Protein AF-A0A9D2CL54-F1 (afdb_monomer_lite)

Sequence (92 aa):
MIMRYVVVPIDDVRGLFTADELEHARKDNAGTRMIVHEGTLLSKRERLGLTTLPMDAATGLTEWTYPVYEHGSAELDALLQSDEWASMEERM

pLDDT: mean 82.39, std 10.13, range [40.53, 92.25]

Secondary structure (DSSP, 8-state):
---EEEEEEHHHHTTTS-HHHHHHSEE-TTSSEEEEEHHHHHHHHHHTTPPPPPB-TTT--B--SS-EEETT-HHHHHHHHSTTTS-GGGG-

Radius of gyration: 13.96 Å; chains: 1; bounding box: 31×26×44 Å

Structure (mmCIF, N/CA/C/O backbone):
data_AF-A0A9D2CL54-F1
#
_entry.id   AF-A0A9D2CL54-F1
#
loop_
_atom_site.group_PDB
_atom_site.id
_atom_site.type_symbol
_atom_site.label_atom_id
_atom_site.label_alt_id
_atom_site.label_comp_id
_atom_site.label_asym_id
_atom_site.label_entity_id
_atom_site.label_seq_id
_atom_site.pdbx_PDB_ins_code
_atom_site.Cartn_x
_atom_site.Cartn_y
_atom_site.Cartn_z
_atom_site.occupancy
_atom_site.B_iso_or_equiv
_atom_site.auth_seq_id
_atom_site.auth_comp_id
_atom_site.auth_asym_id
_atom_site.auth_atom_id
_atom_site.pdbx_PDB_model_num
ATOM 1 N N . MET A 1 1 ? 1.968 16.604 6.583 1.00 58.22 1 MET A N 1
ATOM 2 C CA . MET A 1 1 ? 1.462 15.217 6.517 1.00 58.22 1 MET A CA 1
ATOM 3 C C . MET A 1 1 ? 2.554 14.385 5.888 1.00 58.22 1 MET A C 1
ATOM 5 O O . MET A 1 1 ? 3.036 14.780 4.835 1.00 58.22 1 MET A O 1
ATOM 9 N N . ILE A 1 2 ? 2.986 13.315 6.549 1.00 69.94 2 ILE A N 1
ATOM 10 C CA . ILE A 1 2 ? 3.953 12.375 5.978 1.00 69.94 2 ILE A CA 1
ATOM 11 C C . ILE A 1 2 ? 3.168 11.513 4.985 1.00 69.94 2 ILE A C 1
ATOM 13 O O . ILE A 1 2 ? 2.189 10.876 5.367 1.00 69.94 2 ILE A O 1
ATOM 17 N N . MET A 1 3 ? 3.525 11.578 3.704 1.00 85.12 3 MET A N 1
ATOM 18 C CA . MET A 1 3 ? 2.896 10.768 2.660 1.00 85.12 3 MET A CA 1
ATOM 19 C C . MET A 1 3 ? 3.637 9.438 2.588 1.00 85.12 3 MET A C 1
ATOM 21 O O . MET A 1 3 ? 4.845 9.428 2.359 1.00 85.12 3 MET A O 1
ATOM 25 N N . ARG A 1 4 ? 2.928 8.331 2.817 1.00 89.19 4 ARG A N 1
ATOM 26 C CA . ARG A 1 4 ? 3.506 6.984 2.850 1.00 89.19 4 ARG A CA 1
ATOM 27 C C . ARG A 1 4 ? 2.809 6.073 1.860 1.00 89.19 4 ARG A C 1
ATOM 29 O O . ARG A 1 4 ? 1.604 6.182 1.630 1.00 89.19 4 ARG A O 1
ATOM 36 N N . TYR A 1 5 ? 3.580 5.161 1.303 1.00 90.69 5 TYR A N 1
ATOM 37 C CA . TYR A 1 5 ? 3.153 4.156 0.354 1.00 90.69 5 TYR A CA 1
ATOM 38 C C . TYR A 1 5 ? 3.365 2.783 0.959 1.00 90.69 5 TYR A C 1
ATOM 40 O O . TYR A 1 5 ? 4.406 2.517 1.548 1.00 90.69 5 TYR A O 1
ATOM 48 N N . VAL A 1 6 ? 2.381 1.910 0.813 1.00 91.12 6 VAL A N 1
ATOM 49 C CA . VAL A 1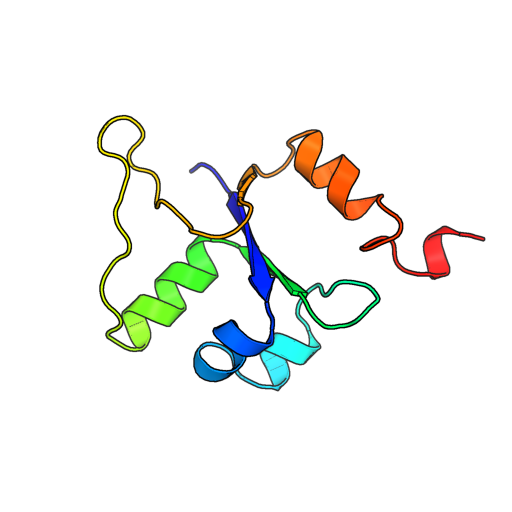 6 ? 2.429 0.547 1.332 1.00 91.12 6 VAL A CA 1
ATOM 50 C C . VAL A 1 6 ? 2.405 -0.401 0.143 1.00 91.12 6 VAL A C 1
ATOM 52 O O . VAL A 1 6 ? 1.555 -0.265 -0.741 1.00 91.12 6 VAL A O 1
ATOM 55 N N . VAL A 1 7 ? 3.343 -1.346 0.115 1.00 92.25 7 VAL A N 1
ATOM 56 C CA . VAL A 1 7 ? 3.374 -2.414 -0.888 1.00 92.25 7 VAL A CA 1
ATOM 57 C C . VAL A 1 7 ? 2.551 -3.579 -0.377 1.00 92.25 7 VAL A C 1
ATOM 59 O O . VAL A 1 7 ? 2.991 -4.333 0.485 1.00 92.25 7 VAL A O 1
ATOM 62 N N . VAL A 1 8 ? 1.357 -3.739 -0.924 1.00 90.94 8 VAL A N 1
ATOM 63 C CA . VAL A 1 8 ? 0.405 -4.761 -0.489 1.00 90.94 8 VAL A CA 1
ATOM 64 C C . VAL A 1 8 ? 0.203 -5.813 -1.577 1.00 90.94 8 VAL A C 1
ATOM 66 O O . VAL A 1 8 ? 0.177 -5.466 -2.761 1.00 90.94 8 VAL A O 1
ATOM 69 N N . PRO A 1 9 ? 0.044 -7.096 -1.220 1.00 90.88 9 PRO A N 1
ATOM 70 C CA . PRO A 1 9 ? -0.393 -8.115 -2.164 1.00 90.88 9 PRO A CA 1
ATOM 71 C C . PRO A 1 9 ? -1.772 -7.754 -2.714 1.00 90.88 9 PRO A C 1
ATOM 73 O O . PRO A 1 9 ? -2.661 -7.366 -1.955 1.00 90.88 9 PRO A O 1
ATOM 76 N N . ILE A 1 10 ? -1.970 -7.908 -4.025 1.00 88.62 10 ILE A N 1
ATOM 77 C CA . ILE A 1 10 ? -3.272 -7.650 -4.656 1.00 88.62 10 ILE A CA 1
ATOM 78 C C . ILE A 1 10 ? -4.341 -8.574 -4.066 1.00 88.62 10 ILE A C 1
ATOM 80 O O . ILE A 1 10 ? -5.479 -8.148 -3.897 1.00 88.62 10 ILE A O 1
ATOM 84 N N . ASP A 1 11 ? -3.974 -9.809 -3.714 1.00 87.62 11 ASP A N 1
ATOM 85 C CA . ASP A 1 11 ? -4.888 -10.802 -3.142 1.00 87.62 11 ASP A CA 1
ATOM 86 C C . ASP A 1 11 ? -5.534 -10.312 -1.832 1.00 87.62 11 ASP A C 1
ATOM 88 O O . ASP A 1 11 ? -6.759 -10.314 -1.707 1.00 87.62 11 ASP A O 1
ATOM 92 N N . ASP A 1 12 ? -4.730 -9.751 -0.923 1.00 84.56 12 ASP A N 1
ATOM 93 C CA . ASP A 1 12 ? -5.183 -9.157 0.341 1.00 84.56 12 ASP A CA 1
ATOM 94 C C . ASP A 1 12 ? -6.115 -7.960 0.147 1.00 84.56 12 ASP A C 1
ATOM 96 O O . ASP A 1 12 ? -7.061 -7.745 0.910 1.00 84.56 12 ASP A O 1
ATOM 100 N N . VAL A 1 13 ? -5.848 -7.146 -0.873 1.00 84.50 13 VAL A N 1
ATOM 101 C CA . VAL A 1 13 ? -6.593 -5.905 -1.102 1.00 84.50 13 VAL A CA 1
ATOM 102 C C . VAL A 1 13 ? -7.727 -6.058 -2.107 1.00 84.50 13 VAL A C 1
ATOM 104 O O . VAL A 1 13 ? -8.518 -5.133 -2.284 1.00 84.50 13 VAL A O 1
ATOM 107 N N . ARG A 1 14 ? -7.899 -7.248 -2.686 1.00 83.56 14 ARG A N 1
ATOM 108 C CA . ARG A 1 14 ? -8.996 -7.582 -3.600 1.00 83.56 14 ARG A CA 1
ATOM 109 C C . ARG A 1 14 ? -10.377 -7.445 -2.960 1.00 83.56 14 ARG A C 1
ATOM 111 O O . ARG A 1 14 ? -11.351 -7.195 -3.661 1.00 83.56 14 ARG A O 1
ATOM 118 N N . GLY A 1 15 ? -10.463 -7.586 -1.634 1.00 81.56 15 GLY A N 1
ATOM 119 C CA . GLY A 1 15 ? -11.680 -7.314 -0.859 1.00 81.56 15 GLY A CA 1
ATOM 120 C C . GLY A 1 15 ? -11.859 -5.846 -0.446 1.00 81.56 15 GLY A C 1
ATOM 121 O O . GLY A 1 15 ? -12.947 -5.463 -0.021 1.00 81.56 15 GLY A O 1
ATOM 122 N N . LEU A 1 16 ? -10.809 -5.023 -0.556 1.00 84.81 16 LEU A N 1
ATOM 123 C CA . LEU A 1 16 ? -10.806 -3.608 -0.163 1.00 84.81 16 LEU A CA 1
ATOM 124 C C . LEU A 1 16 ? -11.036 -2.669 -1.357 1.00 84.81 16 LEU A C 1
ATOM 126 O O . LEU A 1 16 ? -11.695 -1.635 -1.214 1.00 84.81 16 LEU A O 1
ATOM 130 N N . PHE A 1 17 ? -10.481 -3.017 -2.519 1.00 85.31 17 PHE A N 1
ATOM 131 C CA . PHE A 1 17 ? -10.522 -2.224 -3.746 1.00 85.31 17 PHE A CA 1
ATOM 132 C C . PHE A 1 17 ? -11.431 -2.864 -4.789 1.00 85.31 17 PHE A C 1
ATOM 134 O O . PHE A 1 17 ? -11.622 -4.077 -4.834 1.00 85.31 17 PHE A O 1
ATOM 141 N N . THR A 1 18 ? -11.999 -2.021 -5.645 1.00 85.06 18 THR A N 1
ATOM 142 C CA . THR A 1 18 ? -12.772 -2.486 -6.800 1.00 85.06 18 THR A CA 1
ATOM 143 C C . THR A 1 18 ? -11.848 -2.944 -7.930 1.00 85.06 18 THR A C 1
ATOM 145 O O . THR A 1 18 ? -10.687 -2.544 -7.987 1.00 85.06 18 THR A O 1
ATOM 148 N N . ALA A 1 19 ? -12.359 -3.765 -8.853 1.00 81.56 19 ALA A N 1
ATOM 149 C CA . ALA A 1 19 ? -11.580 -4.241 -10.000 1.00 81.56 19 ALA A CA 1
ATOM 150 C C . ALA A 1 19 ? -11.007 -3.087 -10.845 1.00 81.56 19 ALA A C 1
ATOM 152 O O . ALA A 1 19 ? -9.861 -3.162 -11.269 1.00 81.56 19 ALA A O 1
ATOM 153 N N . ASP A 1 20 ? -11.775 -2.009 -11.008 1.00 83.62 20 ASP A N 1
ATOM 154 C CA . ASP A 1 20 ? -11.356 -0.797 -11.718 1.00 83.62 20 ASP A CA 1
ATOM 155 C C . ASP A 1 20 ? -10.181 -0.090 -11.020 1.00 83.62 20 ASP A C 1
ATOM 157 O O . ASP A 1 20 ? -9.181 0.250 -11.650 1.00 83.62 20 ASP A O 1
ATOM 161 N N . GLU A 1 21 ? -10.234 0.047 -9.693 1.00 83.62 21 GLU A N 1
ATOM 162 C CA . GLU A 1 21 ? -9.134 0.641 -8.925 1.00 83.62 21 GLU A CA 1
ATOM 163 C C . GLU A 1 21 ? -7.869 -0.217 -8.972 1.00 83.62 21 GLU A C 1
ATOM 165 O O . GLU A 1 21 ? -6.766 0.315 -9.057 1.00 83.62 21 GLU A O 1
ATOM 170 N N . LEU A 1 22 ? -8.019 -1.543 -8.935 1.00 82.38 22 LEU A N 1
ATOM 171 C CA . LEU A 1 22 ? -6.904 -2.480 -9.083 1.00 82.38 22 LEU A CA 1
ATOM 172 C C . LEU A 1 22 ? -6.322 -2.460 -10.502 1.00 82.38 22 LEU A C 1
ATOM 174 O O . LEU A 1 22 ? -5.135 -2.730 -10.690 1.00 82.38 22 LEU A O 1
ATOM 178 N N . GLU A 1 23 ? -7.134 -2.154 -11.512 1.00 79.62 23 GLU A N 1
ATOM 179 C CA . GLU A 1 23 ? -6.681 -2.025 -12.894 1.00 79.62 23 GLU A CA 1
ATOM 180 C C . GLU A 1 23 ? -5.765 -0.808 -13.059 1.00 79.62 23 GLU A C 1
ATOM 182 O O . GLU A 1 23 ? -4.660 -0.960 -13.584 1.00 79.62 23 GLU A O 1
ATOM 187 N N . HIS A 1 24 ? -6.175 0.337 -12.506 1.00 79.44 24 HIS A N 1
ATOM 188 C CA . HIS A 1 24 ? -5.443 1.608 -12.554 1.00 79.44 24 HIS A CA 1
ATOM 189 C C . HIS A 1 24 ? -4.349 1.751 -11.483 1.00 79.44 24 HIS A C 1
ATOM 191 O O . HIS A 1 24 ? -3.573 2.708 -11.506 1.00 79.44 24 HIS A O 1
ATOM 197 N N . ALA A 1 25 ? -4.277 0.826 -10.525 1.00 82.75 25 ALA A N 1
ATOM 198 C CA . ALA A 1 25 ? -3.240 0.823 -9.505 1.00 82.75 25 ALA A CA 1
ATOM 199 C C . ALA A 1 25 ? -1.852 0.549 -10.099 1.00 82.75 25 ALA A C 1
ATOM 201 O O . ALA A 1 25 ? -1.693 -0.261 -11.018 1.00 82.75 25 ALA A O 1
ATOM 202 N N . ARG A 1 26 ? -0.819 1.161 -9.503 1.00 85.00 26 ARG A N 1
ATOM 203 C CA . ARG A 1 26 ? 0.567 0.814 -9.820 1.00 85.00 26 ARG A CA 1
ATOM 204 C C . ARG A 1 26 ? 0.878 -0.563 -9.240 1.00 85.00 26 ARG A C 1
ATOM 206 O O . ARG A 1 26 ? 0.922 -0.733 -8.021 1.00 85.00 26 ARG A O 1
ATOM 213 N N . LYS A 1 27 ? 1.070 -1.528 -10.132 1.00 88.19 27 LYS A N 1
ATOM 214 C CA . LYS A 1 27 ? 1.367 -2.930 -9.826 1.00 88.19 27 LYS A CA 1
ATOM 215 C C . LYS A 1 27 ? 2.821 -3.236 -10.145 1.00 88.19 27 LYS A C 1
ATOM 217 O O . LYS A 1 27 ? 3.445 -2.517 -10.924 1.00 88.19 27 LYS A O 1
ATOM 222 N N . ASP A 1 28 ? 3.337 -4.290 -9.535 1.00 89.19 28 ASP A N 1
ATOM 223 C CA . ASP A 1 28 ? 4.603 -4.873 -9.951 1.00 89.19 28 ASP A CA 1
ATOM 224 C C . ASP A 1 28 ? 4.450 -5.563 -11.317 1.00 89.19 28 ASP A C 1
ATOM 226 O O . ASP A 1 28 ? 3.340 -5.862 -11.769 1.00 89.19 28 ASP A O 1
ATOM 230 N N . ASN A 1 29 ? 5.572 -5.872 -11.957 1.00 85.25 29 ASN A N 1
ATOM 231 C CA . ASN A 1 29 ? 5.613 -6.535 -13.257 1.00 85.25 29 ASN A CA 1
ATOM 232 C C . ASN A 1 29 ? 4.958 -7.926 -13.246 1.00 85.25 29 ASN A C 1
ATOM 234 O O . ASN A 1 29 ? 4.452 -8.367 -14.278 1.00 85.25 29 ASN A O 1
ATOM 238 N N . ALA A 1 30 ? 4.923 -8.615 -12.098 1.00 84.81 30 ALA A N 1
ATOM 239 C CA . ALA A 1 30 ? 4.217 -9.890 -11.978 1.00 84.81 30 ALA A CA 1
AT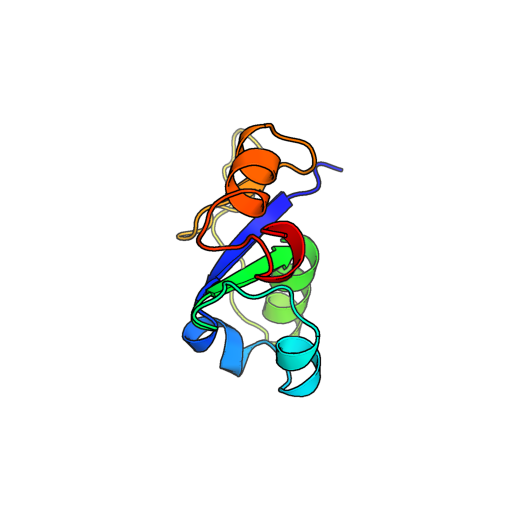OM 240 C C . ALA A 1 30 ? 2.711 -9.725 -11.696 1.00 84.81 30 ALA A C 1
ATOM 242 O O . ALA A 1 30 ? 1.980 -10.715 -11.723 1.00 84.81 30 ALA A O 1
ATOM 243 N N . GLY A 1 31 ? 2.229 -8.507 -11.420 1.00 83.75 31 GLY A N 1
ATOM 244 C CA . GLY A 1 31 ? 0.828 -8.241 -11.086 1.00 83.75 31 GLY A CA 1
ATOM 245 C C . GLY A 1 31 ? 0.364 -8.958 -9.815 1.00 83.75 31 GLY A C 1
ATOM 246 O O . GLY A 1 31 ? -0.792 -9.360 -9.719 1.00 83.75 31 GLY A O 1
ATOM 247 N N . THR A 1 32 ? 1.267 -9.159 -8.856 1.00 86.94 32 THR A N 1
ATOM 248 C CA . THR A 1 32 ? 1.015 -9.845 -7.578 1.00 86.94 32 THR A CA 1
ATOM 249 C C . THR A 1 32 ? 0.886 -8.878 -6.406 1.00 86.94 32 THR A C 1
ATOM 251 O O . THR A 1 32 ? 0.200 -9.166 -5.423 1.00 86.94 32 THR A O 1
ATOM 254 N N . ARG A 1 33 ? 1.537 -7.721 -6.502 1.00 91.19 33 ARG A N 1
ATOM 255 C CA . ARG A 1 33 ? 1.667 -6.684 -5.485 1.00 91.19 33 ARG A CA 1
ATOM 256 C C . ARG A 1 33 ? 1.336 -5.331 -6.106 1.00 91.19 33 ARG A C 1
ATOM 258 O O . ARG A 1 33 ? 1.514 -5.102 -7.299 1.00 91.19 33 ARG A O 1
ATOM 265 N N . MET A 1 34 ? 0.849 -4.414 -5.285 1.00 90.38 34 MET A N 1
ATOM 266 C CA . MET A 1 34 ? 0.580 -3.044 -5.697 1.00 90.38 34 MET A CA 1
ATOM 267 C C . MET A 1 34 ? 1.084 -2.044 -4.669 1.00 90.38 34 MET A C 1
ATOM 269 O O . MET A 1 34 ? 1.068 -2.302 -3.465 1.00 90.38 34 MET A O 1
ATOM 273 N N . ILE A 1 35 ? 1.529 -0.895 -5.168 1.00 90.56 35 ILE A N 1
ATOM 274 C CA . ILE A 1 35 ? 1.867 0.259 -4.347 1.00 90.56 35 ILE A CA 1
ATOM 275 C C . ILE A 1 35 ? 0.614 1.107 -4.217 1.00 90.56 35 ILE A C 1
ATOM 277 O O . ILE A 1 35 ? 0.012 1.523 -5.208 1.00 90.56 35 ILE A O 1
ATOM 281 N N . VAL A 1 36 ? 0.239 1.399 -2.980 1.00 89.38 36 VAL A N 1
ATOM 282 C CA . VAL A 1 36 ? -0.914 2.242 -2.691 1.00 89.38 36 VAL A CA 1
ATOM 283 C C . VAL A 1 36 ? -0.590 3.221 -1.581 1.00 89.38 36 VAL A C 1
ATOM 285 O O . VAL A 1 36 ? 0.169 2.929 -0.660 1.00 89.38 36 VAL A O 1
ATOM 288 N N . HIS A 1 37 ? -1.169 4.412 -1.682 1.00 89.69 37 HIS A N 1
ATOM 289 C CA . HIS A 1 37 ? -1.031 5.416 -0.646 1.00 89.69 37 HIS A CA 1
ATOM 290 C C . HIS A 1 37 ? -1.702 4.931 0.644 1.00 89.69 37 HIS A C 1
ATOM 292 O O . HIS A 1 37 ? -2.866 4.516 0.636 1.00 89.69 37 HIS A O 1
ATOM 298 N N . GLU A 1 38 ? -0.984 5.027 1.760 1.00 88.00 38 GLU A N 1
ATOM 299 C CA . GLU A 1 38 ? -1.452 4.590 3.073 1.00 88.00 38 GLU A CA 1
ATOM 300 C C . GLU A 1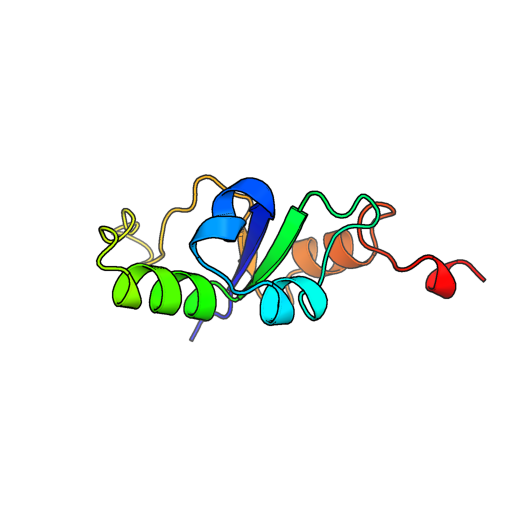 38 ? -2.810 5.207 3.422 1.00 88.00 38 GLU A C 1
ATOM 302 O O . GLU A 1 38 ? -3.719 4.504 3.858 1.00 88.00 38 GLU A O 1
ATOM 307 N N . GLY A 1 39 ? -2.971 6.513 3.188 1.00 85.94 39 GLY A N 1
ATOM 308 C CA . GLY A 1 39 ? -4.222 7.211 3.487 1.00 85.94 39 GLY A CA 1
ATOM 309 C C . GLY A 1 39 ? -5.419 6.614 2.742 1.00 85.94 39 GLY A C 1
ATOM 310 O O . GLY A 1 39 ? -6.488 6.457 3.324 1.00 85.94 39 GLY A O 1
ATOM 311 N N . THR A 1 40 ? -5.232 6.194 1.486 1.00 86.69 40 THR A N 1
ATOM 312 C CA . THR A 1 40 ? -6.289 5.537 0.703 1.00 86.69 40 THR A CA 1
ATOM 313 C C . THR A 1 40 ? -6.634 4.177 1.302 1.00 86.69 40 THR A C 1
ATOM 315 O O . THR A 1 40 ? -7.810 3.855 1.467 1.00 86.69 40 THR A O 1
ATOM 318 N N . LEU A 1 41 ? -5.620 3.394 1.673 1.00 86.69 41 LEU A N 1
ATOM 319 C CA . LEU A 1 41 ? -5.785 2.103 2.341 1.00 86.69 41 LEU A CA 1
ATOM 320 C C . LEU A 1 41 ? -6.569 2.234 3.654 1.00 86.69 41 LEU A C 1
ATOM 322 O O . LEU A 1 41 ? -7.530 1.495 3.876 1.00 86.69 41 LEU A O 1
ATOM 326 N N . LEU A 1 42 ? -6.194 3.194 4.502 1.00 85.44 42 LEU A N 1
ATOM 327 C CA . LEU A 1 42 ? -6.868 3.469 5.770 1.00 85.44 42 LEU A CA 1
ATOM 328 C C . LEU A 1 42 ? -8.323 3.887 5.553 1.00 85.44 42 LEU A C 1
ATOM 330 O O . LEU A 1 42 ? -9.213 3.287 6.150 1.00 85.44 42 LEU A O 1
ATOM 334 N N . SER A 1 43 ? -8.588 4.830 4.643 1.00 86.38 43 SER A N 1
ATOM 335 C CA . SER A 1 43 ? -9.958 5.258 4.333 1.00 86.38 43 SER A CA 1
ATOM 336 C C . SER A 1 43 ? -10.831 4.111 3.816 1.00 86.38 43 SER A C 1
ATOM 338 O O . SER A 1 43 ? -12.011 4.028 4.156 1.00 86.38 43 SER A O 1
ATOM 340 N N . LYS A 1 44 ? -10.276 3.193 3.013 1.00 86.38 44 LYS A N 1
ATOM 341 C CA . LYS A 1 44 ? -11.009 2.006 2.539 1.00 86.38 44 LYS A CA 1
ATOM 342 C C . LYS A 1 44 ? -11.343 1.058 3.686 1.00 86.38 44 LYS A C 1
ATOM 344 O O . LYS A 1 44 ? -12.480 0.599 3.772 1.00 86.38 44 LYS A O 1
ATOM 349 N N . ARG A 1 45 ? -10.378 0.790 4.570 1.00 86.56 45 ARG A N 1
ATOM 350 C CA . ARG A 1 45 ? -10.569 -0.068 5.751 1.00 86.56 45 ARG A CA 1
ATOM 351 C C . ARG A 1 45 ? -11.617 0.509 6.697 1.00 86.56 45 ARG A C 1
ATOM 353 O O . ARG A 1 45 ? -12.527 -0.215 7.090 1.00 86.56 45 ARG A O 1
ATOM 360 N N . GLU A 1 46 ? -11.538 1.807 6.980 1.00 85.56 46 GLU A N 1
ATOM 361 C CA . GLU A 1 46 ? -12.507 2.519 7.816 1.00 85.56 46 GLU A CA 1
ATOM 362 C C . GLU A 1 46 ? -13.920 2.434 7.225 1.00 85.56 46 GLU A C 1
ATOM 364 O O . GLU A 1 46 ? -14.866 2.068 7.921 1.00 85.56 46 GLU A O 1
ATOM 369 N N . ARG A 1 47 ? -14.062 2.656 5.910 1.00 86.06 47 ARG A N 1
ATOM 370 C CA . ARG A 1 47 ? -15.352 2.544 5.210 1.00 86.06 47 ARG A CA 1
ATOM 371 C C . ARG A 1 47 ? -15.956 1.140 5.281 1.00 86.06 47 ARG A C 1
ATOM 373 O O . ARG A 1 47 ? -17.175 0.998 5.237 1.00 86.06 47 ARG A O 1
ATOM 380 N N . LEU A 1 48 ? -15.118 0.110 5.364 1.00 83.69 48 LEU A N 1
ATOM 381 C CA . LEU A 1 48 ? -15.537 -1.287 5.492 1.00 83.69 48 LEU A CA 1
ATOM 382 C C . LEU A 1 48 ? -15.755 -1.719 6.949 1.00 83.69 48 LEU A C 1
ATOM 384 O O . LEU A 1 48 ? -16.078 -2.878 7.194 1.00 83.69 48 LEU A O 1
ATOM 388 N N . GLY A 1 49 ? -15.584 -0.812 7.916 1.00 81.69 49 GLY A N 1
ATOM 389 C CA . GLY A 1 49 ? -15.700 -1.123 9.340 1.00 81.69 49 GLY A CA 1
ATOM 390 C C . GLY A 1 49 ? -14.603 -2.063 9.846 1.00 81.69 49 GLY A C 1
ATOM 391 O O . GLY A 1 49 ? -14.773 -2.699 10.885 1.00 81.69 49 GLY A O 1
ATOM 392 N N . LEU A 1 50 ? -13.489 -2.181 9.116 1.00 80.44 50 LEU A N 1
ATOM 393 C CA . LEU A 1 50 ? -12.344 -2.972 9.550 1.00 80.44 50 LEU A CA 1
ATOM 394 C C . LEU A 1 50 ? -11.612 -2.226 10.663 1.00 80.44 50 LEU A C 1
ATOM 396 O O . LEU A 1 50 ? -11.397 -1.017 10.581 1.00 80.44 50 LEU A O 1
ATOM 400 N N . THR A 1 51 ? -11.225 -2.961 11.703 1.00 68.00 51 THR A N 1
ATOM 401 C CA . THR A 1 51 ? -10.568 -2.405 12.887 1.00 68.00 51 THR A CA 1
ATOM 402 C C . THR A 1 51 ? -9.315 -1.619 12.502 1.00 68.00 51 THR A C 1
ATOM 404 O O . THR A 1 51 ? -8.542 -2.033 11.626 1.00 68.00 51 THR A O 1
ATOM 407 N N . THR A 1 52 ? -9.123 -0.479 13.165 1.00 67.56 52 THR A N 1
ATOM 408 C CA . THR A 1 52 ? -7.930 0.354 13.042 1.00 67.56 52 THR A CA 1
ATOM 409 C C . THR A 1 52 ? -6.691 -0.473 13.369 1.00 67.56 52 THR A C 1
ATOM 411 O O . THR A 1 52 ? -6.639 -1.179 14.376 1.00 67.56 52 THR A O 1
ATOM 414 N N . LEU A 1 53 ? -5.707 -0.424 12.470 1.00 77.88 53 LEU A N 1
ATOM 415 C CA . LEU A 1 53 ? -4.411 -1.059 12.680 1.00 77.88 53 LEU A CA 1
ATOM 416 C C . LEU A 1 53 ? -3.715 -0.437 13.903 1.00 77.88 53 LEU A C 1
ATOM 418 O O . LEU A 1 53 ? -3.978 0.733 14.211 1.00 77.88 53 LEU A O 1
ATOM 422 N N . PRO A 1 54 ? -2.843 -1.196 14.595 1.00 78.19 54 PRO A N 1
ATOM 423 C CA . PRO A 1 54 ? -2.024 -0.635 15.659 1.00 78.19 54 PRO A CA 1
ATOM 424 C C . PRO A 1 54 ? -1.260 0.581 15.126 1.00 78.19 54 PRO A C 1
ATOM 426 O O . PRO A 1 54 ? -0.729 0.574 14.014 1.00 78.19 54 PRO A O 1
ATOM 429 N N . MET A 1 55 ? -1.292 1.660 15.901 1.00 81.31 55 MET A N 1
ATOM 430 C CA . MET A 1 55 ? -0.511 2.858 15.635 1.00 81.31 55 MET A CA 1
ATOM 431 C C . MET A 1 55 ? 0.625 2.903 16.640 1.00 81.31 55 MET A C 1
ATOM 433 O O . MET A 1 55 ? 0.396 2.781 17.845 1.00 81.31 55 MET A O 1
ATOM 437 N N . ASP A 1 56 ? 1.832 3.107 16.134 1.00 80.25 56 ASP A N 1
ATOM 438 C CA . ASP A 1 56 ? 3.009 3.306 16.951 1.00 80.25 56 ASP A CA 1
ATOM 439 C C . ASP A 1 56 ? 2.825 4.578 17.790 1.00 80.25 56 ASP A C 1
ATOM 441 O O . ASP A 1 56 ? 2.584 5.670 17.272 1.00 80.25 56 ASP A O 1
ATOM 445 N N . ALA A 1 57 ? 2.906 4.438 19.112 1.00 75.00 57 ALA A N 1
ATOM 446 C CA . ALA A 1 57 ? 2.610 5.529 20.037 1.00 75.00 57 ALA A CA 1
ATOM 447 C C . ALA A 1 57 ? 3.692 6.624 20.054 1.00 75.00 57 ALA A C 1
ATOM 449 O O . ALA A 1 57 ? 3.422 7.734 20.512 1.00 75.00 57 ALA A O 1
ATOM 450 N N . ALA A 1 58 ? 4.907 6.327 19.580 1.00 77.19 58 ALA A N 1
ATOM 451 C CA . ALA A 1 58 ? 6.019 7.274 19.562 1.00 77.19 58 ALA A CA 1
ATOM 452 C C . ALA A 1 58 ? 5.993 8.171 18.315 1.00 77.19 58 ALA A C 1
ATOM 454 O O . ALA A 1 58 ? 6.340 9.349 18.386 1.00 77.19 58 ALA A O 1
ATOM 455 N N . THR A 1 59 ? 5.564 7.618 17.184 1.00 76.50 59 THR A N 1
ATOM 456 C CA . THR A 1 59 ? 5.548 8.287 15.877 1.00 76.50 59 THR A CA 1
ATOM 457 C C . THR A 1 59 ? 4.140 8.677 15.421 1.00 76.50 59 THR A C 1
ATOM 459 O O . THR A 1 59 ? 3.991 9.543 14.561 1.00 76.50 59 THR A O 1
ATOM 462 N N . GLY A 1 60 ? 3.098 8.077 16.004 1.00 74.62 60 GLY A N 1
ATOM 463 C CA . GLY A 1 60 ? 1.702 8.250 15.593 1.00 74.62 60 GLY A CA 1
ATOM 464 C C . GLY A 1 60 ? 1.379 7.582 14.255 1.00 74.62 60 GLY A C 1
ATOM 465 O O . GLY A 1 60 ? 0.380 7.919 13.621 1.00 74.62 60 GLY A O 1
ATOM 466 N N . LEU A 1 61 ? 2.242 6.677 13.795 1.00 80.69 61 LEU A N 1
ATOM 467 C CA . LEU A 1 61 ? 2.167 6.066 12.478 1.00 80.69 61 LEU A CA 1
ATOM 468 C C . LEU A 1 61 ? 1.517 4.687 12.545 1.00 80.69 61 LEU A C 1
ATOM 470 O O . LEU A 1 61 ? 1.775 3.909 13.456 1.00 80.69 61 LEU A O 1
ATOM 474 N N . THR A 1 62 ? 0.693 4.354 11.553 1.00 84.50 62 THR A N 1
ATOM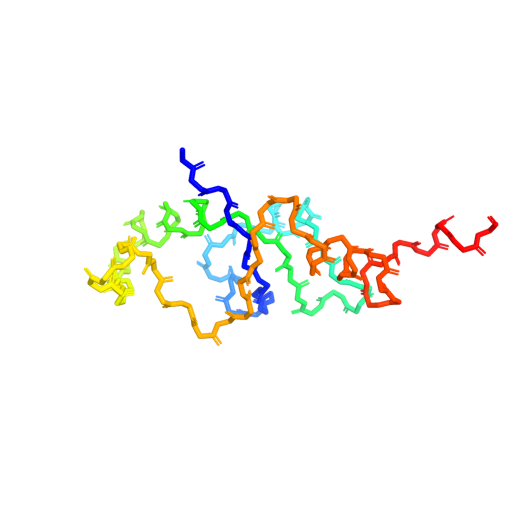 475 C CA . THR A 1 62 ? 0.154 2.996 11.419 1.00 84.50 62 THR A CA 1
ATOM 476 C C . THR A 1 62 ? 1.271 1.983 11.180 1.00 84.50 62 THR A C 1
ATOM 478 O O . THR A 1 62 ? 2.087 2.162 10.270 1.00 84.50 62 THR A O 1
ATOM 481 N N . GLU A 1 63 ? 1.270 0.917 11.977 1.00 83.62 63 GLU A N 1
ATOM 482 C CA . GLU A 1 63 ? 2.136 -0.241 11.807 1.00 83.62 63 GLU A CA 1
ATOM 483 C C . GLU A 1 63 ? 1.508 -1.193 10.788 1.00 83.62 63 GLU A C 1
ATOM 485 O O . GLU A 1 63 ? 0.503 -1.866 11.043 1.00 83.62 63 GLU A O 1
ATOM 490 N N . TRP A 1 64 ? 2.103 -1.234 9.600 1.00 85.81 64 TRP A N 1
ATOM 491 C CA . TRP A 1 64 ? 1.734 -2.197 8.574 1.00 85.81 64 TRP A CA 1
ATOM 492 C C . TRP A 1 64 ? 2.594 -3.446 8.699 1.00 85.81 64 TRP A C 1
ATOM 494 O O . TRP A 1 64 ? 3.798 -3.377 8.921 1.00 85.81 64 TRP A O 1
ATOM 504 N N . THR A 1 65 ? 1.984 -4.602 8.456 1.00 86.44 65 THR A N 1
ATOM 505 C CA . THR A 1 65 ? 2.700 -5.873 8.263 1.00 86.44 65 THR A CA 1
ATOM 506 C C . THR A 1 65 ? 3.430 -5.939 6.919 1.00 86.44 65 THR A C 1
ATOM 508 O O . THR A 1 65 ? 4.115 -6.914 6.623 1.00 86.44 65 THR A O 1
ATOM 511 N N . TYR A 1 66 ? 3.232 -4.919 6.087 1.00 88.69 66 TYR A N 1
ATOM 512 C CA . TYR A 1 66 ? 3.732 -4.799 4.732 1.00 88.69 66 TYR A CA 1
ATOM 513 C C . TYR A 1 66 ? 4.847 -3.757 4.653 1.00 88.69 66 TYR A C 1
ATOM 515 O O . TYR A 1 66 ? 4.867 -2.842 5.476 1.00 88.69 66 TYR A O 1
ATOM 523 N N . PRO A 1 67 ? 5.739 -3.845 3.649 1.00 90.62 67 PRO A N 1
ATOM 524 C CA . PRO A 1 67 ? 6.745 -2.818 3.414 1.00 90.62 67 PRO A CA 1
ATOM 525 C C . PRO A 1 67 ? 6.091 -1.445 3.220 1.00 90.62 67 PRO A C 1
ATOM 527 O O . PRO A 1 67 ? 5.196 -1.288 2.382 1.00 90.62 67 PRO A O 1
ATOM 530 N N . VAL A 1 68 ?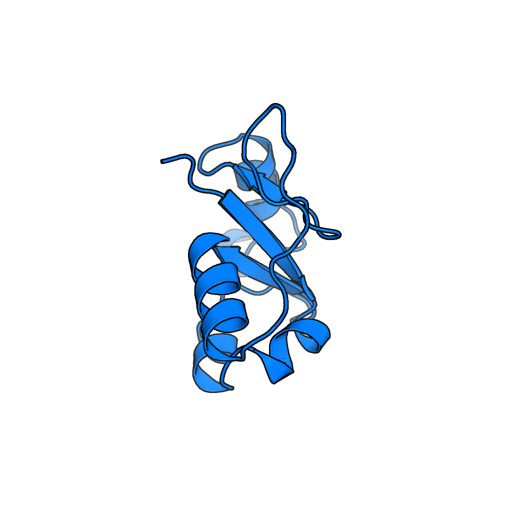 6.545 -0.461 3.999 1.00 90.88 68 VAL A N 1
ATOM 531 C CA . VAL A 1 68 ? 6.089 0.931 3.936 1.00 90.88 68 VAL A CA 1
ATOM 532 C C . VAL A 1 68 ? 7.250 1.806 3.503 1.00 90.88 68 VAL A C 1
ATOM 534 O O . VAL A 1 68 ? 8.349 1.689 4.032 1.00 90.88 68 VAL A O 1
ATOM 537 N N . TYR A 1 69 ? 6.979 2.710 2.575 1.00 91.38 69 TYR A N 1
ATOM 538 C CA . TYR A 1 69 ? 7.944 3.636 2.012 1.00 91.38 69 TYR A CA 1
ATOM 539 C C . TYR A 1 69 ? 7.440 5.062 2.165 1.00 91.38 69 TYR A C 1
ATOM 541 O O . TYR A 1 69 ? 6.262 5.350 1.948 1.00 91.38 69 TYR A O 1
ATOM 549 N N . GLU A 1 70 ? 8.328 5.978 2.525 1.00 90.62 70 GLU A N 1
ATOM 550 C CA . GLU A 1 70 ? 8.002 7.398 2.556 1.00 90.62 70 GLU A CA 1
ATOM 551 C C . GLU A 1 70 ? 8.077 8.003 1.151 1.00 90.62 70 GLU A C 1
ATOM 553 O O . GLU A 1 70 ? 8.912 7.640 0.324 1.00 90.62 70 GLU A O 1
ATOM 558 N N . HIS A 1 71 ? 7.180 8.940 0.861 1.00 87.75 71 HIS A N 1
ATOM 559 C CA . HIS A 1 71 ? 7.197 9.667 -0.399 1.00 87.75 71 HIS A CA 1
ATOM 560 C C . HIS A 1 71 ? 8.509 10.443 -0.563 1.00 87.75 71 HIS A C 1
ATOM 562 O O . HIS A 1 71 ? 8.849 11.274 0.281 1.00 87.75 71 HIS A O 1
ATOM 568 N N . GLY A 1 72 ? 9.202 10.214 -1.679 1.00 84.06 72 GLY A N 1
ATOM 569 C CA . GLY A 1 72 ? 10.486 10.849 -1.974 1.00 84.06 72 GLY A CA 1
ATOM 570 C C . GLY A 1 72 ? 11.655 10.294 -1.159 1.00 84.06 72 GLY A C 1
ATOM 571 O O . GLY A 1 72 ? 12.695 10.948 -1.080 1.00 84.06 72 GLY A O 1
ATOM 572 N N . SER A 1 73 ? 11.498 9.126 -0.524 1.00 90.00 73 SER A N 1
ATOM 573 C CA . SER A 1 73 ? 12.639 8.412 0.040 1.00 90.00 73 SER A CA 1
ATOM 574 C C . SER A 1 73 ? 13.424 7.704 -1.062 1.00 90.00 73 SER A C 1
ATOM 576 O O . SER A 1 73 ? 12.855 7.172 -2.015 1.00 90.00 73 SER A O 1
ATOM 578 N N . ALA A 1 74 ? 14.744 7.624 -0.884 1.00 89.50 74 ALA A N 1
ATOM 579 C CA . ALA A 1 74 ? 15.611 6.882 -1.797 1.00 89.50 74 ALA A CA 1
ATOM 580 C C . ALA A 1 74 ? 15.209 5.399 -1.911 1.00 89.50 74 ALA A C 1
ATOM 582 O O . ALA A 1 74 ? 15.438 4.776 -2.942 1.00 89.50 74 ALA A O 1
ATOM 583 N N . GLU A 1 75 ? 14.595 4.836 -0.868 1.00 89.69 75 GLU A N 1
ATOM 584 C CA . GLU A 1 75 ? 14.077 3.466 -0.867 1.00 89.69 75 GLU A CA 1
ATOM 585 C C . GLU A 1 75 ? 12.874 3.304 -1.803 1.00 89.69 75 GLU A C 1
ATOM 587 O O . GLU A 1 75 ? 12.787 2.298 -2.505 1.00 89.69 75 GLU A O 1
ATOM 592 N N . LEU A 1 76 ? 11.968 4.292 -1.847 1.00 89.38 76 LEU A N 1
ATOM 593 C CA . LEU A 1 76 ? 10.844 4.288 -2.782 1.00 89.38 76 LEU A CA 1
ATOM 594 C C . LEU A 1 76 ? 11.335 4.435 -4.222 1.00 89.38 76 LEU A C 1
ATOM 596 O O . LEU A 1 76 ? 10.914 3.672 -5.086 1.00 89.38 76 LEU A O 1
ATOM 600 N N . ASP A 1 77 ? 12.230 5.390 -4.480 1.00 88.19 77 ASP A N 1
ATOM 601 C CA . ASP A 1 77 ? 12.824 5.581 -5.806 1.00 88.19 77 ASP A CA 1
ATOM 602 C C . ASP A 1 77 ? 13.550 4.315 -6.279 1.00 88.19 77 ASP A C 1
ATOM 604 O O . ASP A 1 77 ? 13.319 3.850 -7.395 1.00 88.19 77 ASP A O 1
ATOM 608 N N . ALA A 1 78 ? 14.349 3.689 -5.409 1.00 89.06 78 ALA A N 1
ATOM 609 C CA . ALA A 1 78 ? 15.021 2.431 -5.716 1.00 89.06 78 ALA A CA 1
ATOM 610 C C . ALA A 1 78 ? 14.028 1.295 -6.006 1.00 89.06 78 ALA A C 1
ATOM 612 O O . ALA A 1 78 ? 14.247 0.517 -6.935 1.00 89.06 78 ALA A O 1
ATOM 613 N N . LEU A 1 79 ? 12.927 1.200 -5.251 1.00 88.69 79 LEU A N 1
ATOM 614 C CA . LEU A 1 79 ? 11.869 0.221 -5.504 1.00 88.69 79 LEU A CA 1
ATOM 615 C C . LEU A 1 79 ? 11.245 0.440 -6.884 1.00 88.69 79 LEU A C 1
ATOM 617 O O . LEU A 1 79 ? 11.131 -0.510 -7.650 1.00 88.69 79 LEU A O 1
ATOM 621 N N . LEU A 1 80 ? 10.875 1.680 -7.212 1.00 86.31 80 LEU A N 1
ATOM 622 C CA . LEU A 1 80 ? 10.246 2.033 -8.488 1.00 86.31 80 LEU A CA 1
ATOM 623 C C . LEU A 1 80 ? 11.178 1.817 -9.688 1.00 86.31 80 LEU A C 1
ATOM 625 O O . LEU A 1 80 ? 10.696 1.503 -10.772 1.00 86.31 80 LEU A O 1
ATOM 629 N N . GLN A 1 81 ? 12.489 1.957 -9.485 1.00 85.88 81 GLN A N 1
ATOM 630 C CA . GLN A 1 81 ? 13.529 1.690 -10.485 1.00 85.88 81 GLN A CA 1
ATOM 631 C C . GLN A 1 81 ? 13.974 0.221 -10.534 1.00 85.88 81 GLN A C 1
ATOM 633 O O . GLN A 1 81 ? 14.736 -0.163 -11.422 1.00 85.88 81 GLN A O 1
ATOM 638 N N . SER A 1 82 ? 13.540 -0.608 -9.584 1.00 86.06 82 SER A N 1
ATOM 639 C CA . SER A 1 82 ? 13.902 -2.023 -9.555 1.00 86.06 82 SER A CA 1
ATOM 640 C C . SER A 1 82 ? 13.217 -2.785 -10.681 1.00 86.06 82 SER A C 1
ATOM 642 O O . SER A 1 82 ? 12.090 -2.482 -11.060 1.00 86.06 82 SER A O 1
ATOM 644 N N . ASP A 1 83 ? 13.857 -3.856 -11.145 1.00 82.94 83 ASP A N 1
ATOM 645 C CA . ASP A 1 83 ? 13.325 -4.788 -12.150 1.00 82.94 83 ASP A CA 1
ATOM 646 C C . ASP A 1 83 ? 11.911 -5.316 -11.840 1.00 82.94 83 ASP A C 1
ATOM 648 O O . ASP A 1 83 ? 11.170 -5.696 -12.742 1.00 82.94 83 ASP A O 1
ATOM 652 N N . GLU A 1 84 ? 11.521 -5.341 -10.565 1.00 84.31 84 GLU A N 1
ATOM 653 C CA . GLU A 1 84 ? 10.187 -5.760 -10.131 1.00 84.31 84 GLU A CA 1
ATOM 654 C C . GLU A 1 84 ? 9.086 -4.734 -10.461 1.00 84.31 84 GLU A C 1
ATOM 656 O O . GLU A 1 84 ? 7.939 -5.134 -10.639 1.00 84.31 84 GLU A O 1
ATOM 661 N N . TRP A 1 85 ? 9.405 -3.439 -10.555 1.00 84.88 85 TRP A N 1
ATOM 662 C CA . TRP A 1 85 ? 8.426 -2.341 -10.683 1.00 84.88 85 TRP A CA 1
ATOM 663 C C . TRP A 1 85 ? 8.681 -1.391 -11.852 1.00 84.88 85 TRP A C 1
ATOM 665 O O . TRP A 1 85 ? 7.797 -0.599 -12.198 1.00 84.88 85 TRP A O 1
ATOM 675 N N . ALA A 1 86 ? 9.881 -1.434 -12.425 1.00 74.56 86 ALA A N 1
ATOM 676 C CA . ALA A 1 86 ? 10.233 -0.690 -13.617 1.00 74.56 86 ALA A CA 1
ATOM 677 C C . ALA A 1 86 ? 9.408 -1.241 -14.782 1.00 74.56 86 ALA A C 1
ATOM 679 O O . ALA A 1 86 ? 9.510 -2.425 -15.118 1.00 74.56 86 ALA A O 1
ATOM 680 N N . SER A 1 87 ? 8.580 -0.394 -15.393 1.00 63.38 87 SER A N 1
ATOM 681 C CA . SER A 1 87 ? 7.823 -0.782 -16.580 1.00 63.38 87 SER A CA 1
ATOM 682 C C . SER A 1 87 ? 8.799 -1.196 -17.680 1.00 63.38 87 SER A C 1
ATOM 684 O O . SER A 1 87 ? 9.825 -0.551 -17.889 1.00 63.38 87 SER A O 1
ATOM 686 N N . MET A 1 88 ? 8.470 -2.257 -18.419 1.00 54.12 88 MET A N 1
ATOM 687 C CA . MET A 1 88 ? 9.337 -2.836 -19.458 1.00 54.12 88 MET A CA 1
ATOM 688 C C . MET A 1 88 ? 9.756 -1.830 -20.558 1.00 54.12 88 MET A C 1
ATOM 690 O O . MET A 1 88 ? 10.734 -2.064 -21.263 1.00 54.12 88 MET A O 1
ATOM 694 N N . GLU A 1 89 ? 9.057 -0.695 -20.669 1.00 52.09 89 GLU A N 1
ATOM 695 C CA . GLU A 1 89 ? 9.367 0.438 -21.554 1.00 52.09 89 GLU A CA 1
ATOM 696 C C . GLU A 1 89 ? 10.577 1.286 -21.122 1.00 52.09 89 GLU A C 1
ATOM 698 O O . GLU A 1 89 ? 11.198 1.910 -21.975 1.00 52.09 89 GLU A O 1
ATOM 703 N N . GLU A 1 90 ? 10.987 1.274 -19.849 1.00 50.47 90 GLU A N 1
ATOM 704 C CA . GLU A 1 90 ? 12.166 2.024 -19.370 1.00 50.47 90 GLU A CA 1
ATOM 705 C C . GLU A 1 90 ? 13.497 1.279 -19.611 1.00 50.47 90 GLU A C 1
ATOM 707 O O . GLU A 1 90 ? 14.560 1.738 -19.193 1.00 50.47 90 GLU A O 1
ATOM 712 N N . ARG A 1 91 ? 13.460 0.120 -20.290 1.00 47.78 91 ARG A N 1
ATOM 713 C CA . ARG A 1 91 ? 14.645 -0.687 -20.640 1.00 47.78 91 ARG A CA 1
ATOM 714 C C . ARG A 1 91 ? 15.117 -0.549 -22.093 1.00 47.78 91 ARG A C 1
ATOM 716 O O . ARG A 1 91 ? 15.961 -1.348 -22.505 1.00 47.78 91 ARG A O 1
ATOM 723 N N . MET A 1 92 ? 14.577 0.397 -22.867 1.00 40.53 92 MET A N 1
ATOM 724 C CA .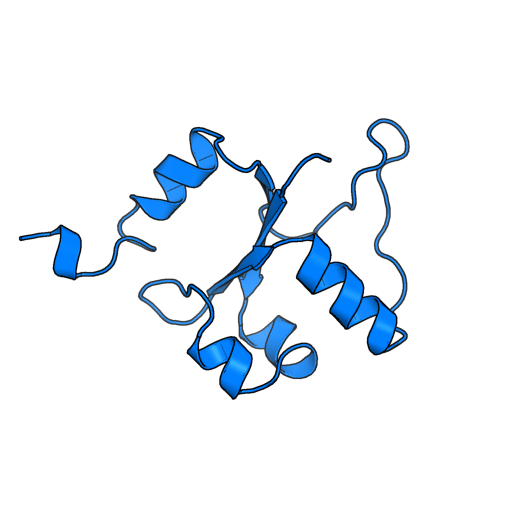 MET A 1 92 ? 15.014 0.656 -24.252 1.00 40.53 92 MET A CA 1
ATOM 725 C C . MET A 1 92 ? 16.021 1.797 -24.349 1.00 40.53 92 MET A C 1
ATOM 727 O O . MET A 1 92 ? 15.777 2.858 -23.736 1.00 40.53 92 MET A O 1
#

Organism: NCBI:txid2838475

Foldseek 3Di:
DWKKKFKAFCVVCVVQDDPVCLVPFQAWPVSGITIDIPVSVQVSCVVVVHDQADADPVPRHHDDPTDMDTVPDPVVVCVCVDNGRPDPVVVD